Protein AF-A0A1F9S258-F1 (afdb_monomer_lite)

Foldseek 3Di:
DLVVCCVVVVDDPVRSVVVVVVCVVCVVVVVVVCVVVVVVVVVVVVVVLVVVCVPDDPVVNVVSVVVVVVVVVVVVVVVVD

pLDDT: mean 92.77, std 6.54, range [52.44, 98.38]

Radius of gyration: 20.17 Å; chains: 1; bounding box: 40×22×51 Å

Structure (mmCIF, N/CA/C/O backbone):
data_AF-A0A1F9S258-F1
#
_entry.id   AF-A0A1F9S258-F1
#
loop_
_atom_site.group_PDB
_atom_site.id
_atom_site.type_symbol
_atom_site.label_atom_id
_atom_site.label_alt_id
_atom_site.label_comp_id
_atom_site.label_asym_id
_atom_site.label_entity_id
_atom_site.label_seq_id
_atom_site.pdbx_PDB_ins_code
_atom_site.Cartn_x
_atom_site.Cartn_y
_atom_site.Cartn_z
_atom_site.occupancy
_atom_site.B_iso_or_equiv
_atom_site.auth_seq_id
_atom_site.auth_comp_id
_atom_site.auth_asym_id
_atom_site.auth_atom_id
_atom_site.pdbx_PDB_model_num
ATOM 1 N N . MET A 1 1 ? 10.519 3.709 -12.034 1.00 83.44 1 MET A N 1
ATOM 2 C CA . MET A 1 1 ? 11.737 2.966 -11.631 1.00 83.44 1 MET A CA 1
ATOM 3 C C . MET A 1 1 ? 12.834 3.103 -12.686 1.00 83.44 1 MET A C 1
ATOM 5 O O . MET A 1 1 ? 13.889 3.613 -12.342 1.00 83.44 1 MET A O 1
ATOM 9 N N . VAL A 1 2 ? 12.554 2.802 -13.964 1.00 89.94 2 VAL A N 1
ATOM 10 C CA . VAL A 1 2 ? 13.486 3.037 -15.094 1.00 89.94 2 VAL A CA 1
ATOM 11 C C . VAL A 1 2 ? 14.032 4.470 -15.128 1.00 89.94 2 VAL A C 1
ATOM 13 O O . VAL A 1 2 ? 15.239 4.644 -15.213 1.00 89.94 2 VAL A O 1
ATOM 16 N N . GLU A 1 3 ? 13.185 5.493 -14.966 1.00 88.62 3 GLU A N 1
ATOM 17 C CA . GLU A 1 3 ? 13.630 6.903 -14.960 1.00 88.62 3 GLU A CA 1
ATOM 18 C C . GLU A 1 3 ? 14.574 7.246 -13.800 1.00 88.62 3 GLU A C 1
ATOM 20 O O . GLU A 1 3 ? 15.520 8.017 -13.956 1.00 88.62 3 GLU A O 1
ATOM 25 N N . LYS A 1 4 ? 14.357 6.629 -12.632 1.00 90.12 4 LYS A N 1
ATOM 26 C CA . LYS A 1 4 ? 15.251 6.791 -11.480 1.00 90.12 4 LYS A CA 1
ATOM 27 C C . LYS A 1 4 ? 16.621 6.181 -11.790 1.00 90.12 4 LYS A C 1
ATOM 29 O O . LYS A 1 4 ? 17.628 6.864 -11.648 1.00 90.12 4 LYS A O 1
ATOM 34 N N . PHE A 1 5 ? 16.647 4.940 -12.279 1.00 92.75 5 PHE A N 1
ATOM 35 C CA . PHE A 1 5 ? 17.890 4.250 -12.644 1.00 92.75 5 PHE A CA 1
ATOM 36 C C . PHE A 1 5 ? 18.610 4.932 -13.804 1.00 92.75 5 PHE A C 1
ATOM 38 O O . PHE A 1 5 ? 19.825 5.055 -13.783 1.00 92.75 5 PHE A O 1
ATOM 45 N N . SER A 1 6 ? 17.862 5.465 -14.767 1.00 91.38 6 SER A N 1
ATOM 46 C CA . SER A 1 6 ? 18.406 6.233 -15.886 1.00 91.38 6 SER A CA 1
ATOM 47 C C . SER A 1 6 ? 19.182 7.457 -15.416 1.00 91.38 6 SER A C 1
ATOM 49 O O . SER A 1 6 ? 20.278 7.706 -15.906 1.00 91.38 6 SER A O 1
ATOM 51 N N . ARG A 1 7 ? 18.633 8.207 -14.453 1.00 93.25 7 ARG A N 1
ATOM 52 C CA . ARG A 1 7 ? 19.275 9.404 -13.901 1.00 93.25 7 ARG A CA 1
ATOM 53 C C . ARG A 1 7 ? 20.468 9.070 -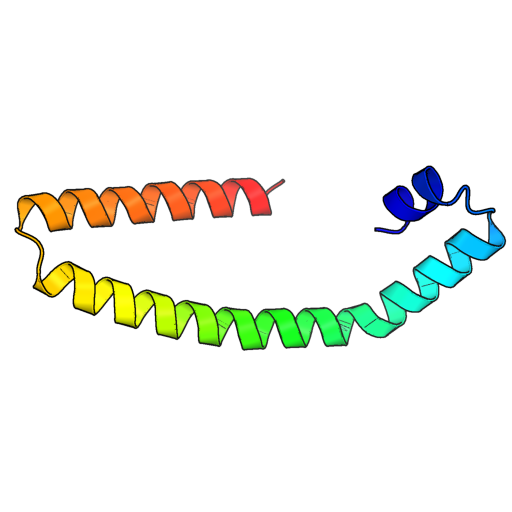13.006 1.00 93.25 7 ARG A C 1
ATOM 55 O O . ARG A 1 7 ? 21.485 9.748 -13.085 1.00 93.25 7 ARG A O 1
ATOM 62 N N . GLU A 1 8 ? 20.337 8.059 -12.152 1.00 96.25 8 GLU A N 1
ATOM 63 C CA . GLU A 1 8 ? 21.357 7.717 -11.149 1.00 96.25 8 GLU A CA 1
ATOM 64 C C . GLU A 1 8 ? 22.526 6.914 -11.738 1.00 96.25 8 GLU A C 1
ATOM 66 O O . GLU A 1 8 ? 23.667 7.120 -11.337 1.00 96.25 8 GLU A O 1
ATOM 71 N N . LEU A 1 9 ? 22.262 6.047 -12.720 1.00 96.62 9 LEU A N 1
ATOM 72 C CA . LEU A 1 9 ? 23.255 5.152 -13.329 1.00 96.62 9 LEU A CA 1
ATOM 73 C C . LEU A 1 9 ? 23.682 5.590 -14.735 1.00 96.62 9 LEU A C 1
ATOM 75 O O . LEU A 1 9 ? 24.509 4.925 -15.349 1.00 96.62 9 LEU A O 1
ATOM 79 N N . LYS A 1 10 ? 23.126 6.701 -15.241 1.00 95.44 10 LYS A N 1
ATOM 80 C CA . LYS A 1 10 ? 23.399 7.251 -16.581 1.00 95.44 10 LYS A CA 1
ATOM 81 C C . LYS A 1 10 ? 23.214 6.211 -17.693 1.00 95.44 10 LYS A C 1
ATOM 83 O O . LYS A 1 10 ? 24.075 6.057 -18.553 1.00 95.44 10 LYS A O 1
ATOM 88 N N . LEU A 1 11 ? 22.085 5.502 -17.655 1.00 96.50 11 LEU A N 1
ATOM 89 C CA . LEU A 1 11 ? 21.799 4.428 -18.608 1.00 96.50 11 LEU A CA 1
ATOM 90 C C . LEU A 1 11 ? 21.697 4.959 -20.044 1.00 96.50 11 LEU A C 1
ATOM 92 O O . LEU A 1 11 ? 21.002 5.954 -20.289 1.00 96.50 11 LEU A O 1
ATOM 96 N N . ASP A 1 12 ? 22.323 4.256 -20.987 1.00 96.62 12 ASP A N 1
ATOM 97 C CA . ASP A 1 12 ? 22.117 4.474 -22.420 1.00 96.62 12 ASP A CA 1
ATOM 98 C C . ASP A 1 12 ? 20.759 3.914 -22.899 1.00 96.62 12 ASP A C 1
ATOM 100 O O . ASP A 1 12 ? 19.984 3.339 -22.129 1.00 96.62 12 ASP A O 1
ATOM 104 N N . ALA A 1 13 ? 20.427 4.118 -24.178 1.00 95.19 13 ALA A N 1
ATOM 105 C CA . ALA A 1 13 ? 19.138 3.702 -24.733 1.00 95.19 13 ALA A CA 1
ATOM 106 C C . ALA A 1 13 ? 18.917 2.179 -24.659 1.00 95.19 13 ALA A C 1
ATOM 108 O O . ALA A 1 13 ? 17.855 1.737 -24.219 1.00 95.19 13 ALA A O 1
ATOM 109 N N . ALA A 1 14 ? 19.931 1.384 -25.007 1.00 96.50 14 ALA A N 1
ATOM 110 C CA . ALA A 1 14 ? 19.836 -0.072 -24.993 1.00 96.50 14 ALA A CA 1
ATOM 111 C C . ALA A 1 14 ? 19.669 -0.606 -23.561 1.00 96.50 14 ALA A C 1
ATOM 113 O O . ALA A 1 14 ? 18.854 -1.493 -23.301 1.00 96.50 14 ALA A O 1
ATOM 114 N N . GLN A 1 15 ? 20.385 -0.015 -22.605 1.00 96.94 15 GLN A N 1
ATOM 115 C CA . GLN A 1 15 ? 20.271 -0.342 -21.188 1.00 96.94 15 GLN A CA 1
ATOM 116 C C . GLN A 1 15 ? 18.889 0.011 -20.628 1.00 96.94 15 GLN A C 1
ATOM 118 O O . GLN A 1 15 ? 18.320 -0.770 -19.864 1.00 96.94 15 GLN A O 1
ATOM 123 N N . LYS A 1 16 ? 18.308 1.155 -21.013 1.00 96.38 16 LYS A N 1
ATOM 124 C CA . LYS A 1 16 ? 16.943 1.525 -20.603 1.00 96.38 16 LYS A CA 1
ATOM 125 C C . LYS A 1 16 ? 15.910 0.514 -21.082 1.00 96.38 16 LYS A C 1
ATOM 127 O O . LYS A 1 16 ? 15.031 0.141 -20.301 1.00 96.38 16 LYS A O 1
ATOM 132 N N . ASP A 1 17 ? 16.024 0.062 -22.326 1.00 96.75 17 ASP A N 1
ATOM 133 C CA . ASP A 1 17 ? 15.098 -0.915 -22.895 1.00 96.75 17 ASP A CA 1
ATOM 134 C C . ASP A 1 17 ? 15.246 -2.287 -22.231 1.00 96.75 17 ASP A C 1
ATOM 136 O O . ASP A 1 17 ? 14.241 -2.892 -21.850 1.00 96.75 17 ASP A O 1
ATOM 140 N N . A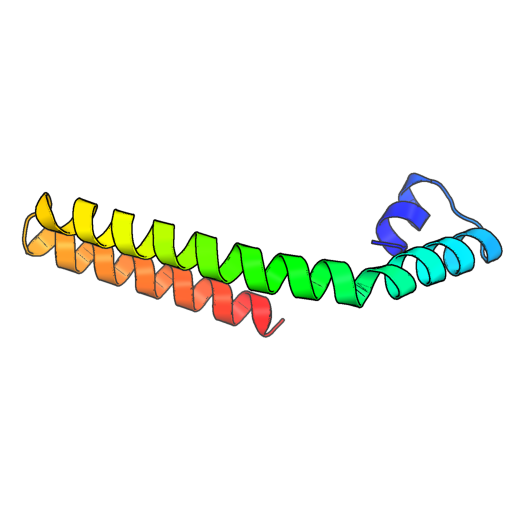LA A 1 18 ? 16.480 -2.728 -21.967 1.00 96.56 18 ALA A N 1
ATOM 141 C CA . ALA A 1 18 ? 16.738 -3.955 -21.217 1.00 96.56 18 ALA A CA 1
ATOM 142 C C . ALA A 1 18 ? 16.143 -3.899 -19.798 1.00 96.56 18 ALA A C 1
ATOM 144 O O . ALA A 1 18 ? 15.429 -4.811 -19.379 1.00 96.56 18 ALA A O 1
ATOM 145 N N . VAL A 1 19 ? 16.362 -2.802 -19.064 1.00 95.69 19 VAL A N 1
ATOM 146 C CA . VAL A 1 19 ? 15.789 -2.616 -17.721 1.00 95.69 19 VAL A CA 1
ATOM 147 C C . VAL A 1 19 ? 14.260 -2.577 -17.774 1.00 95.69 19 VAL A C 1
ATOM 149 O O . VAL A 1 19 ? 13.603 -3.161 -16.910 1.00 95.69 19 VAL A O 1
ATOM 152 N N . ARG A 1 20 ? 13.666 -1.928 -18.785 1.00 95.12 20 ARG A N 1
ATOM 153 C CA . ARG A 1 20 ? 12.209 -1.910 -18.970 1.00 95.12 20 ARG A CA 1
ATOM 154 C C . ARG A 1 20 ? 11.666 -3.323 -19.188 1.00 95.12 20 ARG A C 1
ATOM 156 O O . ARG A 1 20 ? 10.706 -3.692 -18.517 1.00 95.12 20 ARG A O 1
ATOM 163 N N . ALA A 1 21 ? 12.299 -4.116 -20.051 1.00 96.06 21 ALA A N 1
ATOM 164 C CA . ALA A 1 21 ? 11.899 -5.498 -20.309 1.00 96.06 21 ALA A CA 1
ATOM 165 C C . ALA A 1 21 ? 11.975 -6.369 -19.043 1.00 96.06 21 ALA A C 1
ATOM 167 O O . ALA A 1 21 ? 11.031 -7.101 -18.736 1.00 96.06 21 ALA A O 1
ATOM 168 N N . VAL A 1 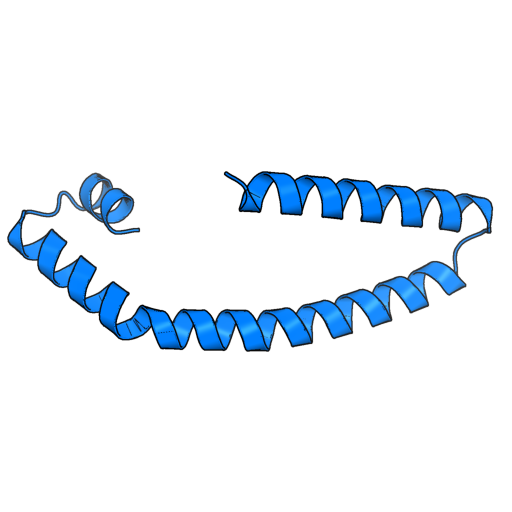22 ? 13.050 -6.235 -18.255 1.00 95.44 22 VAL A N 1
ATOM 169 C CA . VAL A 1 22 ? 13.195 -6.938 -16.968 1.00 95.44 22 VAL A CA 1
ATOM 170 C C . VAL A 1 22 ? 12.052 -6.580 -16.018 1.00 95.44 22 VAL A C 1
ATOM 172 O O . VAL A 1 22 ? 11.415 -7.476 -15.464 1.00 95.44 22 VAL A O 1
ATOM 175 N N . LEU A 1 23 ? 11.748 -5.292 -15.843 1.00 93.94 23 LEU A N 1
ATOM 176 C CA . LEU A 1 23 ? 10.676 -4.863 -14.942 1.00 93.94 23 LEU A CA 1
ATOM 177 C C . LEU A 1 23 ? 9.289 -5.320 -15.411 1.00 93.94 23 LEU A C 1
ATOM 179 O O . LEU A 1 23 ? 8.495 -5.772 -14.585 1.00 93.94 23 LEU A O 1
ATOM 183 N N . GLU A 1 24 ? 9.002 -5.237 -16.711 1.00 94.75 24 GLU A N 1
ATOM 184 C CA . GLU A 1 24 ? 7.718 -5.675 -17.269 1.00 94.75 24 GLU A CA 1
ATOM 185 C C . GLU A 1 24 ? 7.529 -7.191 -17.125 1.00 94.75 24 GLU A C 1
ATOM 187 O O . GLU A 1 24 ? 6.479 -7.625 -16.654 1.00 94.75 24 GLU A O 1
ATOM 192 N N . SER A 1 25 ? 8.571 -7.999 -17.360 1.00 95.44 25 SER A N 1
ATOM 193 C CA . SER A 1 25 ? 8.514 -9.459 -17.153 1.00 95.44 25 SER A CA 1
ATOM 194 C C . SER A 1 25 ? 8.197 -9.884 -15.710 1.00 95.44 25 SER A C 1
ATOM 196 O O . SER A 1 25 ? 7.757 -11.006 -15.468 1.00 95.44 25 SER A O 1
ATOM 198 N N . ARG A 1 26 ? 8.422 -8.999 -14.728 1.00 95.19 26 ARG A N 1
ATOM 199 C CA . ARG A 1 26 ? 8.158 -9.247 -13.298 1.00 95.19 26 ARG A CA 1
ATOM 200 C C . ARG A 1 26 ? 6.914 -8.532 -12.782 1.00 95.19 26 ARG A C 1
ATOM 202 O O . ARG A 1 26 ? 6.558 -8.685 -11.612 1.00 95.19 26 ARG A O 1
ATOM 209 N N . ARG A 1 27 ? 6.246 -7.745 -13.626 1.00 92.81 27 ARG A N 1
ATOM 210 C CA . ARG A 1 27 ? 5.134 -6.876 -13.233 1.00 92.81 27 ARG A CA 1
ATOM 211 C C . ARG A 1 27 ? 3.983 -7.654 -12.611 1.00 92.81 27 ARG A C 1
ATOM 213 O O . ARG A 1 27 ? 3.445 -7.222 -11.593 1.00 92.81 27 ARG A O 1
ATOM 220 N N . GLU A 1 28 ? 3.621 -8.792 -13.191 1.00 93.25 28 GLU A N 1
ATOM 221 C CA . GLU A 1 28 ? 2.535 -9.630 -12.679 1.00 93.25 28 GLU A CA 1
ATOM 222 C C . GLU A 1 28 ? 2.886 -10.275 -11.340 1.00 93.25 28 GLU A C 1
ATOM 224 O O . GLU A 1 28 ? 2.088 -10.194 -10.410 1.00 93.25 28 GLU A O 1
ATOM 229 N N . SER A 1 29 ? 4.102 -10.809 -11.187 1.00 93.44 29 SER A N 1
ATOM 230 C CA . SER A 1 29 ? 4.567 -11.370 -9.912 1.00 93.44 29 SER A CA 1
ATOM 231 C C . SER A 1 29 ? 4.550 -10.323 -8.796 1.00 93.44 29 SER A C 1
ATOM 233 O O . SER A 1 29 ? 4.063 -10.593 -7.701 1.00 93.44 29 SER A O 1
ATOM 235 N N . MET A 1 30 ? 5.002 -9.097 -9.080 1.00 92.31 30 MET A N 1
ATOM 236 C CA . MET A 1 30 ? 4.928 -7.993 -8.118 1.00 92.31 30 MET A CA 1
ATOM 237 C C . MET A 1 30 ? 3.480 -7.612 -7.780 1.00 92.31 30 MET A C 1
ATOM 239 O O . MET A 1 30 ? 3.175 -7.330 -6.622 1.00 92.31 30 MET A O 1
ATOM 243 N N . ARG A 1 31 ? 2.574 -7.603 -8.767 1.00 92.50 31 ARG A N 1
ATOM 244 C CA . ARG A 1 31 ? 1.145 -7.323 -8.542 1.00 92.50 31 ARG A CA 1
ATOM 245 C C . ARG A 1 31 ? 0.485 -8.399 -7.685 1.00 92.50 31 ARG A C 1
ATOM 247 O O . ARG A 1 31 ? -0.244 -8.050 -6.760 1.00 92.50 31 ARG A O 1
ATOM 254 N N . ALA A 1 32 ? 0.754 -9.670 -7.972 1.00 93.62 32 ALA A N 1
ATOM 255 C CA . ALA A 1 32 ? 0.247 -10.800 -7.205 1.00 93.62 32 ALA A CA 1
ATOM 256 C C . ALA A 1 32 ? 0.737 -10.741 -5.752 1.00 93.62 32 ALA A C 1
ATOM 258 O O . ALA A 1 32 ? -0.082 -10.739 -4.836 1.00 93.62 32 ALA A O 1
ATOM 259 N N . PHE A 1 33 ? 2.045 -10.551 -5.549 1.00 94.62 33 PHE A N 1
ATOM 260 C CA . PHE A 1 33 ? 2.629 -10.395 -4.218 1.00 94.62 33 PHE A CA 1
ATOM 261 C C . PHE A 1 33 ? 2.028 -9.210 -3.457 1.00 94.62 33 PHE A C 1
ATOM 263 O O . PHE A 1 33 ? 1.661 -9.344 -2.291 1.00 94.62 33 PHE A O 1
ATOM 270 N N . LYS A 1 34 ? 1.866 -8.049 -4.109 1.00 91.44 34 LYS A N 1
ATOM 271 C CA . LYS A 1 34 ? 1.235 -6.874 -3.486 1.00 91.44 34 LYS A CA 1
ATOM 272 C C . LYS A 1 34 ? -0.209 -7.160 -3.067 1.00 91.44 34 LYS A C 1
ATOM 274 O O . LYS A 1 34 ? -0.626 -6.704 -2.009 1.00 91.44 34 LYS A O 1
ATOM 279 N N . LYS A 1 35 ? -0.976 -7.889 -3.882 1.00 90.88 35 LYS A N 1
ATOM 280 C CA . LYS A 1 35 ? -2.365 -8.249 -3.569 1.00 90.88 35 LYS A CA 1
ATOM 281 C C . LYS A 1 35 ? -2.437 -9.186 -2.362 1.00 90.88 35 LYS A C 1
ATOM 283 O O . LYS A 1 35 ? -3.214 -8.933 -1.448 1.00 90.88 35 LYS A O 1
ATOM 288 N N . GLU A 1 36 ? -1.619 -10.233 -2.359 1.00 91.38 36 GLU A N 1
ATOM 289 C CA . GLU A 1 36 ? -1.569 -11.222 -1.279 1.00 91.38 36 GLU A CA 1
ATOM 290 C C . GLU A 1 36 ? -1.121 -10.591 0.046 1.00 91.38 36 GLU A C 1
ATOM 292 O O . GLU A 1 36 ? -1.803 -10.696 1.064 1.00 91.38 36 GLU A O 1
ATOM 297 N N . THR A 1 37 ? 0.001 -9.870 0.025 1.00 93.44 37 THR A N 1
ATOM 298 C CA . THR A 1 37 ? 0.533 -9.219 1.230 1.00 93.44 37 THR A CA 1
ATOM 299 C C . THR A 1 37 ? -0.345 -8.075 1.714 1.00 93.44 37 THR A C 1
ATOM 301 O O . THR A 1 37 ? -0.462 -7.888 2.922 1.00 93.44 37 THR A O 1
ATOM 304 N N . GLY A 1 38 ? -0.993 -7.345 0.801 1.00 90.94 38 GLY A N 1
ATOM 305 C CA . GLY A 1 38 ? -1.958 -6.303 1.139 1.00 90.94 38 GLY A CA 1
ATOM 306 C C . GLY A 1 38 ? -3.130 -6.852 1.947 1.00 90.94 38 GLY A C 1
ATOM 307 O O . GLY A 1 38 ? -3.407 -6.337 3.025 1.00 90.94 38 GLY A O 1
ATOM 308 N N . ALA A 1 39 ? -3.746 -7.945 1.487 1.00 89.12 39 ALA A N 1
ATOM 309 C CA . ALA A 1 39 ? -4.857 -8.576 2.199 1.00 89.12 39 ALA A CA 1
ATOM 310 C C . ALA A 1 39 ? -4.447 -9.043 3.605 1.00 89.12 39 ALA A C 1
ATOM 312 O O . ALA A 1 39 ? -5.098 -8.704 4.591 1.00 89.12 39 ALA A O 1
ATOM 313 N N . ARG A 1 40 ? -3.308 -9.739 3.716 1.00 92.81 40 ARG A N 1
ATOM 314 C CA . ARG A 1 40 ? -2.795 -10.209 5.010 1.00 92.81 40 ARG A CA 1
ATOM 315 C C . ARG A 1 40 ? -2.450 -9.059 5.960 1.00 92.81 40 ARG A C 1
ATOM 317 O O . ARG A 1 40 ? -2.657 -9.159 7.167 1.00 92.81 40 ARG A O 1
ATOM 324 N N . PHE A 1 41 ? -1.903 -7.968 5.432 1.00 92.88 41 PHE A N 1
ATOM 325 C CA . PHE A 1 41 ? -1.611 -6.780 6.226 1.00 92.88 41 PHE A CA 1
ATOM 326 C C . PHE A 1 41 ? -2.895 -6.119 6.741 1.00 92.88 41 PHE A C 1
ATOM 328 O O . PHE A 1 41 ? -2.957 -5.740 7.911 1.00 92.88 41 PHE A O 1
ATOM 335 N N . ASP A 1 42 ? -3.927 -6.022 5.900 1.00 90.81 42 ASP A N 1
ATOM 336 C CA . ASP A 1 42 ? -5.221 -5.465 6.290 1.00 90.81 42 ASP A CA 1
ATOM 337 C C . ASP A 1 42 ? -5.897 -6.297 7.384 1.00 90.81 42 ASP A C 1
ATOM 339 O O . ASP A 1 42 ? -6.421 -5.722 8.337 1.00 90.81 42 ASP A O 1
ATOM 343 N N . GLU A 1 43 ? -5.823 -7.626 7.315 1.00 93.38 43 GLU A N 1
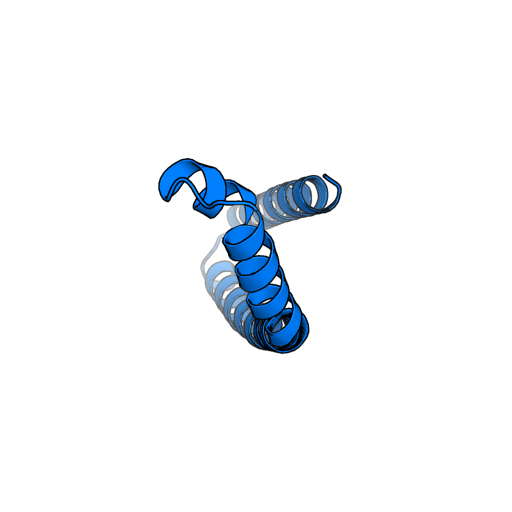ATOM 344 C CA . GLU A 1 43 ? -6.323 -8.516 8.373 1.00 93.38 43 GLU A CA 1
ATOM 345 C C . GLU A 1 43 ? -5.646 -8.242 9.723 1.00 93.38 43 GLU A C 1
ATOM 347 O O . GLU A 1 43 ? -6.326 -8.029 10.731 1.00 93.38 43 GLU A O 1
ATOM 352 N N . ILE A 1 44 ? -4.309 -8.172 9.743 1.00 95.50 44 ILE A N 1
ATOM 353 C CA . ILE A 1 44 ? -3.537 -7.862 10.957 1.00 95.50 44 ILE A CA 1
ATOM 354 C C . ILE A 1 44 ? -3.931 -6.484 11.498 1.00 95.50 44 ILE A C 1
ATOM 356 O O . ILE A 1 44 ? -4.163 -6.322 12.697 1.00 95.50 44 ILE A O 1
ATOM 360 N N . ARG A 1 45 ? -4.044 -5.489 10.611 1.00 93.19 45 ARG A N 1
ATOM 361 C CA . ARG A 1 45 ? -4.414 -4.119 10.972 1.00 93.19 45 ARG A CA 1
ATOM 362 C C . ARG A 1 45 ? -5.810 -4.055 11.592 1.00 93.19 45 ARG A C 1
ATOM 364 O O . ARG A 1 45 ? -5.982 -3.385 12.604 1.00 93.19 45 ARG A O 1
ATOM 371 N N . LEU A 1 46 ? -6.792 -4.751 11.016 1.00 93.69 46 LEU A N 1
ATOM 372 C CA . LEU A 1 46 ? -8.163 -4.797 11.534 1.00 93.69 46 LEU A CA 1
ATOM 373 C C . LEU A 1 46 ? -8.239 -5.492 12.898 1.00 93.69 46 LEU A C 1
ATOM 375 O O . LEU A 1 46 ? -8.954 -5.016 13.782 1.00 93.69 46 LEU A O 1
ATOM 379 N N . SER A 1 47 ? -7.484 -6.578 13.092 1.00 96.56 47 SER A N 1
ATOM 380 C CA . SER A 1 47 ? -7.389 -7.252 14.393 1.00 96.56 47 SER A CA 1
ATOM 381 C C . SER A 1 47 ? -6.810 -6.318 15.454 1.00 96.56 47 SER A C 1
ATOM 383 O O . SER A 1 47 ? -7.410 -6.126 16.511 1.00 96.56 47 SER A O 1
ATOM 385 N N . MET A 1 48 ? -5.687 -5.669 15.141 1.00 97.06 48 MET A N 1
ATOM 386 C CA . MET A 1 48 ? -5.036 -4.711 16.033 1.00 97.06 48 MET A CA 1
ATOM 387 C C . MET A 1 48 ? -5.952 -3.525 16.362 1.00 97.06 48 MET A C 1
ATOM 389 O O . MET A 1 48 ? -6.070 -3.148 17.524 1.00 97.06 48 MET A O 1
ATOM 393 N N . ASP A 1 49 ? -6.645 -2.955 15.372 1.00 96.06 49 ASP A N 1
ATOM 394 C CA . ASP A 1 49 ? -7.602 -1.865 15.592 1.00 96.06 49 ASP A CA 1
ATOM 395 C C . ASP A 1 49 ? -8.734 -2.286 16.544 1.00 96.06 49 ASP A C 1
ATOM 397 O O . ASP A 1 49 ? -9.136 -1.512 17.413 1.00 96.06 49 ASP A O 1
ATOM 401 N N . SER A 1 50 ? -9.240 -3.515 16.400 1.00 95.88 50 SER A N 1
ATOM 402 C CA . SER A 1 50 ? -10.268 -4.078 17.283 1.00 95.88 50 SER A CA 1
ATOM 403 C C . SER A 1 50 ? -9.766 -4.220 18.722 1.00 95.88 50 SER A C 1
ATOM 405 O O . SER A 1 50 ? -10.467 -3.853 19.666 1.00 95.88 50 SER A O 1
ATOM 407 N N . GLU A 1 51 ? -8.538 -4.704 18.904 1.00 97.88 51 GLU A N 1
ATOM 408 C CA . GLU A 1 51 ? -7.904 -4.819 20.220 1.00 97.88 51 GLU A CA 1
ATOM 409 C C . GLU A 1 51 ? -7.657 -3.454 20.865 1.00 97.88 51 GLU A C 1
ATOM 411 O O . GLU A 1 51 ? -7.993 -3.264 22.034 1.00 97.88 51 GLU A O 1
ATOM 416 N N . ILE A 1 52 ? -7.168 -2.479 20.095 1.00 97.62 52 ILE A N 1
ATOM 417 C CA . ILE A 1 52 ? -6.982 -1.103 20.564 1.00 97.62 52 ILE A CA 1
ATOM 418 C C . ILE A 1 52 ? -8.322 -0.515 21.013 1.00 97.62 52 ILE A C 1
ATOM 420 O O . ILE A 1 52 ? -8.412 0.029 22.110 1.00 97.62 52 ILE A O 1
ATOM 424 N N . LYS A 1 53 ? -9.396 -0.660 20.228 1.00 97.12 53 LYS A N 1
ATOM 425 C CA . LYS A 1 53 ? -10.712 -0.106 20.591 1.00 97.12 53 LYS A CA 1
ATOM 426 C C . LYS A 1 53 ? -11.234 -0.604 21.938 1.00 97.12 53 LYS A C 1
ATOM 428 O O . LYS A 1 53 ? -11.883 0.169 22.639 1.00 97.12 53 LYS A O 1
ATOM 433 N N . LYS A 1 54 ? -10.934 -1.849 22.325 1.00 97.50 54 LYS A N 1
ATOM 434 C CA . LYS A 1 54 ? -11.372 -2.426 23.610 1.00 97.50 54 LYS A CA 1
ATOM 435 C C . LYS A 1 54 ? -10.773 -1.722 24.827 1.00 97.50 54 LYS A C 1
ATOM 437 O O . LYS A 1 54 ? -11.373 -1.781 25.894 1.00 97.50 54 LYS A O 1
ATOM 442 N N . VAL A 1 55 ? -9.616 -1.073 24.680 1.00 98.06 55 VAL A N 1
ATOM 443 C CA . VAL A 1 55 ? -8.937 -0.367 25.780 1.00 98.06 55 VAL A CA 1
ATOM 444 C C . VAL A 1 55 ? -9.174 1.147 25.767 1.00 98.06 55 VAL A C 1
ATOM 446 O O . VAL A 1 55 ? -8.667 1.852 26.635 1.00 98.06 55 VAL A O 1
ATOM 449 N N . LEU A 1 56 ? -9.938 1.658 24.797 1.00 97.94 56 LEU A N 1
ATOM 450 C CA . LEU A 1 56 ? -10.249 3.080 24.657 1.00 97.94 56 LEU A CA 1
ATOM 451 C C . LEU A 1 56 ? -11.592 3.438 25.300 1.00 97.94 56 LEU A C 1
ATOM 453 O O . LEU A 1 56 ? -12.561 2.678 25.212 1.00 97.94 56 LEU A O 1
ATOM 457 N N . THR A 1 57 ? -11.686 4.649 25.856 1.00 98.38 57 THR A N 1
ATOM 458 C CA . THR A 1 57 ? -12.978 5.218 26.275 1.00 98.38 57 THR A CA 1
ATOM 459 C C . THR A 1 57 ? -13.880 5.495 25.062 1.00 98.38 57 THR A C 1
ATOM 461 O O . THR A 1 57 ? -13.378 5.629 23.940 1.00 98.38 57 THR A O 1
ATOM 464 N N . PRO A 1 58 ? -15.205 5.642 25.242 1.00 97.44 58 PRO A N 1
ATOM 465 C CA . PRO A 1 58 ? -16.117 5.948 24.136 1.00 97.44 58 PRO A CA 1
ATOM 466 C C . PRO A 1 58 ? -15.729 7.199 23.328 1.00 97.44 58 PRO A C 1
ATOM 468 O O . PRO A 1 58 ? -15.840 7.217 22.101 1.00 97.44 58 PRO A O 1
ATOM 471 N N . GLU A 1 59 ? -15.234 8.247 23.985 1.00 97.62 59 GLU A N 1
ATOM 472 C CA . GLU A 1 59 ? -14.770 9.476 23.332 1.00 97.62 59 GLU A CA 1
ATOM 473 C C . GLU A 1 59 ? -13.501 9.226 22.507 1.00 97.62 59 GLU A C 1
ATOM 475 O O . GLU A 1 59 ? -13.383 9.706 21.377 1.00 97.62 59 GLU A O 1
ATOM 480 N N . GLN A 1 60 ? -12.568 8.434 23.041 1.00 98.06 60 GLN A N 1
ATOM 481 C CA . GLN A 1 60 ? -11.339 8.059 22.346 1.00 98.06 60 GLN A CA 1
ATOM 482 C C . GLN A 1 60 ? -11.619 7.156 21.139 1.00 98.06 60 GLN A C 1
ATOM 484 O O . GLN A 1 60 ? -10.985 7.329 20.101 1.00 98.06 60 GLN A O 1
ATOM 489 N N . GLN A 1 61 ? -12.601 6.253 21.226 1.00 97.44 61 GLN A N 1
ATOM 490 C CA . GLN A 1 61 ? -13.032 5.426 20.093 1.00 97.44 61 GLN A CA 1
ATOM 491 C C . GLN A 1 61 ? -13.543 6.289 18.930 1.00 97.44 61 GLN A C 1
ATOM 493 O O . GLN A 1 61 ? -13.125 6.089 17.790 1.00 97.44 61 GLN A O 1
ATOM 498 N N . LYS A 1 62 ? -14.355 7.320 19.209 1.00 96.56 62 LYS A N 1
ATOM 499 C CA . LYS A 1 62 ? -14.814 8.275 18.180 1.00 96.56 62 LYS A CA 1
ATOM 500 C C . LYS A 1 62 ? -13.647 9.012 17.516 1.00 96.56 62 LYS A C 1
ATOM 502 O O . LYS A 1 62 ? -13.628 9.179 16.296 1.00 96.56 62 LYS A O 1
ATOM 507 N N . ALA A 1 63 ? -12.664 9.449 18.305 1.00 97.44 63 ALA A N 1
ATOM 508 C CA . ALA A 1 63 ? -11.470 10.107 17.777 1.00 9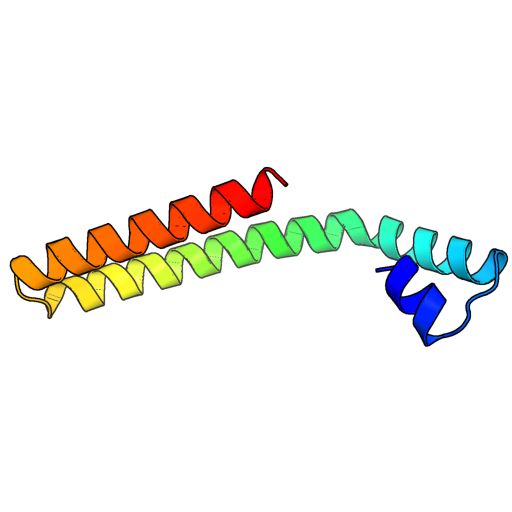7.44 63 ALA A CA 1
ATOM 509 C C . ALA A 1 63 ? -10.605 9.152 16.931 1.00 97.44 63 ALA A C 1
ATOM 511 O O . ALA A 1 63 ? -10.066 9.561 15.897 1.00 97.44 63 ALA A O 1
ATOM 512 N N . PHE A 1 64 ? -10.504 7.886 17.343 1.00 96.50 64 PHE A N 1
ATOM 513 C CA . PHE A 1 64 ? -9.785 6.830 16.635 1.00 96.50 64 PHE A CA 1
ATOM 514 C C . PHE A 1 64 ? -10.426 6.511 15.276 1.00 96.50 64 PHE A C 1
ATOM 516 O O . PHE A 1 64 ? -9.727 6.456 14.264 1.00 96.50 64 PHE A O 1
ATOM 523 N N . ASP A 1 65 ? -11.754 6.418 15.213 1.00 95.12 65 ASP A N 1
ATOM 524 C CA . ASP A 1 65 ? -12.481 6.208 13.956 1.00 95.12 65 ASP A CA 1
ATOM 525 C C . ASP A 1 65 ? -12.310 7.383 12.987 1.00 95.12 65 ASP A C 1
ATOM 527 O O . ASP A 1 65 ? -11.979 7.196 11.814 1.00 95.12 65 ASP A O 1
ATOM 531 N N . ALA A 1 66 ? -12.407 8.617 13.489 1.00 95.81 66 ALA A N 1
ATOM 532 C CA . ALA A 1 66 ? -12.146 9.807 12.682 1.00 95.81 66 ALA A CA 1
ATOM 533 C C . ALA A 1 66 ? -10.698 9.857 12.155 1.00 95.81 66 ALA A C 1
ATOM 535 O O . ALA A 1 66 ? -10.441 10.367 11.060 1.00 95.81 66 ALA A O 1
ATOM 536 N N . MET A 1 67 ? -9.730 9.341 12.920 1.00 94.56 67 MET A N 1
ATOM 537 C CA . MET A 1 67 ? -8.342 9.230 12.473 1.00 94.56 67 MET A CA 1
ATOM 538 C C . MET A 1 67 ? -8.209 8.260 11.293 1.00 94.56 67 MET A C 1
ATOM 540 O O . MET A 1 67 ? -7.573 8.621 10.296 1.00 94.56 67 MET A O 1
ATOM 544 N N . HIS A 1 68 ? -8.830 7.081 11.372 1.00 92.50 68 HIS A N 1
ATOM 545 C CA . HIS A 1 68 ? -8.815 6.089 10.292 1.00 92.50 68 HIS A CA 1
ATOM 546 C C . HIS A 1 68 ? -9.476 6.599 9.014 1.00 92.50 68 HIS A C 1
ATOM 548 O O . HIS A 1 68 ? -8.890 6.467 7.937 1.00 92.50 68 HIS A O 1
ATOM 554 N N . GLU A 1 69 ? -10.618 7.278 9.120 1.00 93.25 69 GLU A N 1
ATOM 555 C CA . GLU A 1 69 ? -11.302 7.871 7.964 1.00 93.25 69 GLU A CA 1
ATOM 556 C C . GLU A 1 69 ? -10.440 8.916 7.246 1.00 93.25 69 GLU A C 1
ATOM 558 O O . GLU A 1 69 ? -10.309 8.904 6.017 1.00 93.25 69 GLU A O 1
ATOM 563 N N . ARG A 1 70 ? -9.757 9.788 8.002 1.00 93.44 70 ARG A N 1
ATOM 564 C CA . ARG A 1 70 ? -8.815 10.759 7.419 1.00 93.44 70 ARG A CA 1
ATOM 565 C C . ARG A 1 70 ? -7.664 10.069 6.690 1.00 93.44 70 ARG A C 1
ATOM 567 O O . ARG A 1 70 ? -7.255 10.529 5.623 1.00 93.44 70 ARG A O 1
ATOM 574 N N . MET A 1 71 ? -7.132 8.983 7.249 1.00 89.00 71 MET A N 1
ATOM 575 C CA . MET A 1 71 ? -6.060 8.213 6.614 1.00 89.00 71 MET A CA 1
ATOM 576 C C . MET A 1 71 ? -6.540 7.518 5.336 1.00 89.00 71 MET A C 1
ATOM 578 O O . MET A 1 71 ? -5.852 7.578 4.317 1.00 89.00 71 MET A O 1
ATOM 582 N N . ALA A 1 72 ? -7.733 6.922 5.353 1.00 87.94 72 ALA A N 1
ATOM 583 C CA . ALA A 1 72 ? -8.336 6.300 4.179 1.00 87.94 72 ALA A CA 1
ATOM 584 C C . ALA A 1 72 ? -8.591 7.323 3.060 1.00 87.94 72 ALA A C 1
ATOM 586 O O . ALA A 1 72 ? -8.246 7.074 1.906 1.00 87.94 72 ALA A O 1
ATOM 587 N N . ALA A 1 73 ? -9.102 8.510 3.398 1.00 90.75 73 ALA A N 1
ATOM 588 C CA . ALA A 1 73 ? -9.301 9.592 2.439 1.00 90.75 73 ALA A CA 1
ATOM 589 C C . ALA A 1 73 ? -7.981 10.076 1.810 1.00 90.75 73 ALA A C 1
ATOM 591 O O . ALA A 1 73 ? -7.936 10.350 0.611 1.00 90.75 73 ALA A O 1
ATOM 592 N N . ARG A 1 74 ? -6.892 10.153 2.590 1.00 89.56 74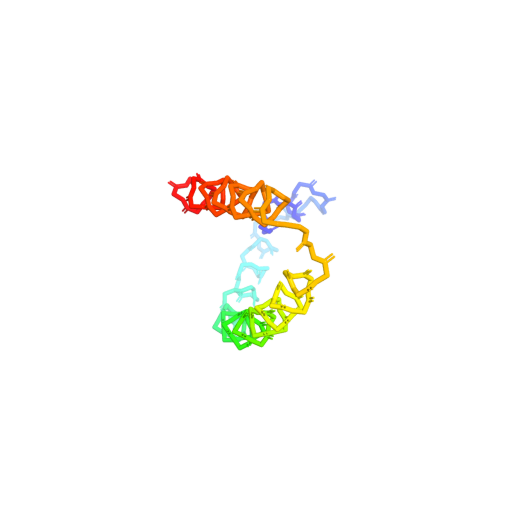 ARG A N 1
ATOM 593 C CA . ARG A 1 74 ? -5.556 10.489 2.067 1.00 89.56 74 ARG A CA 1
ATOM 594 C C . ARG A 1 74 ? -5.030 9.427 1.101 1.00 89.56 74 ARG A C 1
ATOM 596 O O . ARG A 1 74 ? -4.464 9.801 0.080 1.00 89.56 74 ARG A O 1
ATOM 603 N N . ARG A 1 75 ? -5.237 8.137 1.399 1.00 84.75 75 ARG A N 1
ATOM 604 C CA . ARG A 1 75 ? -4.839 7.033 0.507 1.00 84.75 75 ARG A CA 1
ATOM 605 C C . ARG A 1 75 ? -5.591 7.075 -0.822 1.00 84.75 75 ARG A C 1
ATOM 607 O O . ARG A 1 75 ? -4.937 7.104 -1.854 1.00 84.75 75 ARG A O 1
ATOM 614 N N . ARG A 1 76 ? -6.925 7.203 -0.800 1.00 85.38 76 ARG A N 1
ATOM 615 C CA . ARG A 1 76 ? -7.742 7.311 -2.027 1.00 85.38 76 ARG A CA 1
ATOM 616 C C . ARG A 1 76 ? -7.272 8.452 -2.935 1.00 85.38 76 ARG A C 1
ATOM 618 O O . ARG A 1 76 ? -7.004 8.242 -4.109 1.00 85.38 76 ARG A O 1
ATOM 625 N N . ARG A 1 77 ? -7.032 9.637 -2.361 1.00 86.62 77 ARG A N 1
ATOM 626 C CA . ARG A 1 77 ? -6.510 10.801 -3.105 1.00 86.62 77 ARG A CA 1
ATOM 627 C C . ARG A 1 77 ? -5.115 10.593 -3.702 1.00 86.62 77 ARG A C 1
ATOM 629 O O . ARG A 1 77 ? -4.758 11.304 -4.635 1.00 86.62 77 ARG A O 1
ATOM 636 N N . ALA A 1 78 ? -4.300 9.714 -3.121 1.00 83.00 78 ALA A N 1
ATOM 637 C CA . ALA A 1 78 ? -2.977 9.381 -3.642 1.00 83.00 78 ALA A CA 1
ATOM 638 C C . ALA A 1 78 ? -3.034 8.305 -4.736 1.00 83.00 78 ALA A C 1
ATOM 640 O O . ALA A 1 78 ? -2.128 8.250 -5.555 1.00 83.00 78 ALA A O 1
ATOM 641 N N . GLU A 1 79 ? -4.072 7.466 -4.746 1.00 76.38 79 GLU A N 1
ATOM 642 C CA . GLU A 1 79 ? -4.316 6.450 -5.781 1.00 76.38 79 GLU A CA 1
ATOM 643 C C . GLU A 1 79 ? -5.008 7.027 -7.025 1.00 76.38 79 GLU A C 1
ATOM 645 O O . GLU A 1 79 ? -4.831 6.507 -8.121 1.00 76.38 79 GLU A O 1
ATOM 650 N N . GLU A 1 80 ? -5.767 8.113 -6.863 1.00 70.19 80 GLU A N 1
ATOM 651 C CA . GLU A 1 80 ? -6.406 8.871 -7.950 1.00 70.19 80 GLU A CA 1
ATOM 652 C C . GLU A 1 80 ? -5.437 9.808 -8.709 1.00 70.19 80 GLU A C 1
ATOM 654 O O . GLU A 1 80 ? -5.840 10.440 -9.686 1.00 70.19 80 GLU A O 1
ATOM 659 N N . ARG A 1 81 ? -4.180 9.929 -8.259 1.00 52.44 81 ARG A N 1
ATOM 660 C CA . ARG A 1 81 ? -3.123 10.770 -8.852 1.00 52.44 81 ARG A CA 1
ATOM 661 C C . ARG A 1 81 ? -2.074 9.934 -9.572 1.00 52.44 81 ARG A C 1
ATOM 663 O O . ARG A 1 81 ? -1.582 10.422 -10.612 1.00 52.44 81 ARG A O 1
#

Secondary structure (DSSP, 8-state):
-HHHHHHHHT--HHHHHHHHHHHHHTHHHHHHHHHHHHHHHHHHHHHHHHHHHHTS-HHHHHHHHHHHHHHHHHHHHHH--

Sequence (81 aa):
MVEKFSRELKLDAAQKDAVRAVLESRRESMRAFKKETGARFDEIRLSMDSEIKKVLTPEQQKAFDAMHERMAARRRRAEER